Protein AF-A0AAX6FU21-F1 (afdb_monomer_lite)

InterPro domains:
  IPR036388 Winged helix-like DNA-binding domain superfamily [G3DSA:1.10.10.10] (1-69)

Secondary structure (DSSP, 8-state):
-GGGGTSEEEEEEE-TTT--EEEEEEE-TTHHHHS--TTS--SHHHHHHHHSHHHHHHHHGGGTS-TT--GGGGSGGGS--

Radius of gyration: 20.8 Å; chains: 1; bounding box: 55×28×43 Å

Sequence (81 aa):
MLAGHNVLTCRVETGELDGKVERKYGAAPVVKFLAKNQNGDSMAPLFNMALSKAFMDPLYCLKDASPWGDPFRQSPWDKPI

Structure (mmCIF, N/CA/C/O backbone):
data_AF-A0AAX6FU21-F1
#
_entry.id   AF-A0AAX6FU21-F1
#
loop_
_atom_site.group_PDB
_atom_site.id
_atom_site.type_symbol
_atom_site.label_atom_id
_atom_site.label_alt_id
_atom_site.label_comp_id
_atom_site.label_asym_id
_atom_site.label_entity_id
_atom_site.label_seq_id
_atom_site.pdbx_PDB_ins_code
_atom_site.Cartn_x
_atom_site.Cartn_y
_atom_site.Cartn_z
_atom_site.occupancy
_atom_site.B_iso_or_equiv
_atom_site.auth_seq_id
_atom_site.auth_comp_id
_atom_site.auth_asym_id
_atom_site.auth_atom_id
_atom_site.pdbx_PDB_model_num
ATOM 1 N N . MET A 1 1 ? -12.058 -3.650 -4.167 1.00 65.06 1 MET A N 1
ATOM 2 C CA . MET A 1 1 ? -12.172 -3.196 -2.757 1.00 65.06 1 MET A CA 1
ATOM 3 C C . MET A 1 1 ? -11.055 -3.828 -1.939 1.00 65.06 1 MET A C 1
ATOM 5 O O . MET A 1 1 ? -10.913 -5.040 -1.998 1.00 65.06 1 MET A O 1
ATOM 9 N N . LEU A 1 2 ? -10.304 -3.047 -1.155 1.00 78.06 2 LEU A N 1
ATOM 10 C CA . LEU A 1 2 ? -9.214 -3.545 -0.291 1.00 78.06 2 LEU A CA 1
ATOM 11 C C . LEU A 1 2 ? -9.700 -4.522 0.800 1.00 78.06 2 LEU A C 1
ATOM 13 O O . LEU A 1 2 ? -8.993 -5.465 1.148 1.00 78.06 2 LEU A O 1
ATOM 17 N N . ALA A 1 3 ? -10.936 -4.347 1.282 1.00 77.25 3 ALA A N 1
ATOM 18 C CA . ALA A 1 3 ? -11.566 -5.259 2.238 1.00 77.25 3 ALA A CA 1
ATOM 19 C C . ALA A 1 3 ? -11.799 -6.678 1.681 1.00 77.25 3 ALA A C 1
ATOM 21 O O . ALA A 1 3 ? -11.747 -7.638 2.437 1.00 77.25 3 ALA A O 1
ATOM 22 N N . GLY A 1 4 ? -11.981 -6.834 0.363 1.00 82.06 4 GLY A N 1
ATOM 23 C CA . GLY A 1 4 ? -12.104 -8.156 -0.272 1.00 82.06 4 GLY A CA 1
ATOM 24 C C . GLY A 1 4 ? -10.789 -8.944 -0.315 1.00 82.06 4 GLY A C 1
ATOM 25 O O . GLY A 1 4 ? -10.805 -10.150 -0.521 1.00 82.06 4 GLY A O 1
ATOM 26 N N . HIS A 1 5 ? -9.659 -8.269 -0.085 1.00 81.69 5 HIS A N 1
ATOM 27 C CA . HIS 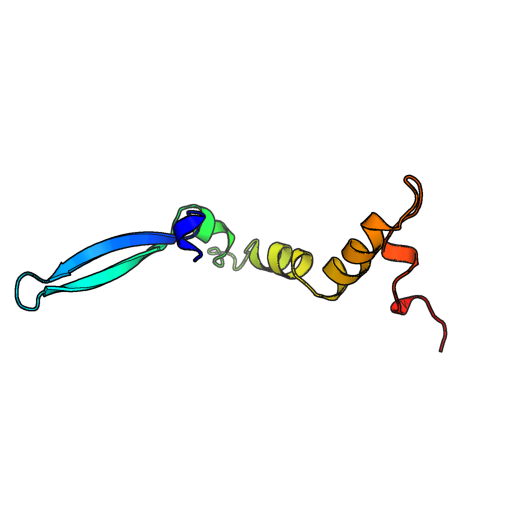A 1 5 ? -8.325 -8.869 -0.007 1.00 81.69 5 HIS A CA 1
ATOM 28 C C . HIS A 1 5 ? -7.786 -8.897 1.431 1.00 81.69 5 HIS A C 1
ATOM 30 O O . HIS A 1 5 ? -6.581 -9.019 1.629 1.00 81.69 5 HIS A O 1
ATOM 36 N N . ASN A 1 6 ? -8.655 -8.734 2.440 1.00 80.06 6 ASN A N 1
ATOM 37 C CA . ASN A 1 6 ? -8.284 -8.652 3.859 1.00 80.06 6 ASN A CA 1
ATOM 38 C C . ASN A 1 6 ? -7.222 -7.584 4.178 1.00 80.06 6 ASN A C 1
ATOM 40 O O . ASN A 1 6 ? -6.548 -7.663 5.203 1.00 80.06 6 ASN A O 1
ATOM 44 N N . VAL A 1 7 ? -7.079 -6.560 3.329 1.00 83.69 7 VAL A N 1
ATOM 45 C CA . VAL A 1 7 ? -6.214 -5.412 3.635 1.00 83.69 7 VAL A CA 1
ATOM 46 C C . VAL A 1 7 ? -6.884 -4.500 4.659 1.00 83.69 7 VAL A C 1
ATOM 48 O O . VAL A 1 7 ? -6.216 -3.882 5.477 1.00 83.69 7 VAL A O 1
ATOM 51 N N . LEU A 1 8 ? -8.216 -4.464 4.671 1.00 86.56 8 LEU A N 1
ATOM 52 C CA . LEU A 1 8 ? -9.020 -3.803 5.693 1.00 86.56 8 LEU A CA 1
ATOM 53 C C . LEU A 1 8 ? -10.025 -4.804 6.255 1.00 86.56 8 LEU A C 1
ATOM 55 O O . LEU A 1 8 ? -10.545 -5.639 5.516 1.00 86.56 8 LEU A O 1
ATOM 59 N N . THR A 1 9 ? -10.336 -4.697 7.541 1.00 86.19 9 THR A N 1
ATOM 60 C CA . THR A 1 9 ? -11.512 -5.362 8.100 1.00 86.19 9 THR A CA 1
ATOM 61 C C . THR A 1 9 ? -12.739 -4.538 7.728 1.00 86.19 9 THR A C 1
ATOM 63 O O . THR A 1 9 ? -12.689 -3.312 7.756 1.00 86.19 9 THR A O 1
ATOM 66 N N . CYS A 1 10 ? -13.834 -5.179 7.327 1.00 86.25 10 CYS A N 1
ATOM 67 C C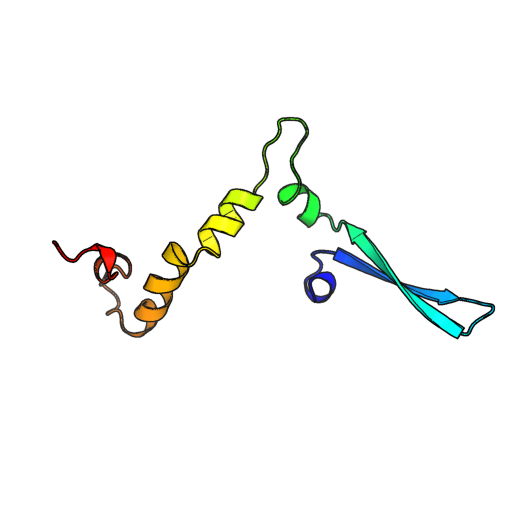A . CYS A 1 10 ? -15.094 -4.499 7.036 1.00 86.25 10 CYS A CA 1
ATOM 68 C C . CYS A 1 10 ? -16.176 -5.077 7.941 1.00 86.25 10 CYS A C 1
ATOM 70 O O . CYS A 1 10 ? -16.364 -6.292 7.984 1.00 86.25 10 CYS A O 1
ATOM 72 N N . ARG A 1 11 ? -16.867 -4.211 8.678 1.00 83.88 11 ARG A N 1
ATOM 73 C CA . ARG A 1 11 ? -18.065 -4.555 9.443 1.00 83.88 11 ARG A CA 1
ATOM 74 C C . ARG A 1 11 ? -19.229 -3.763 8.886 1.00 83.88 11 ARG A C 1
ATOM 76 O O . ARG A 1 11 ? -19.113 -2.559 8.673 1.00 83.88 11 ARG A O 1
ATOM 83 N N . VAL A 1 12 ? -20.325 -4.459 8.625 1.00 85.94 12 VAL A N 1
ATOM 84 C CA . VAL A 1 12 ? -21.565 -3.850 8.160 1.00 85.94 12 VAL A CA 1
ATOM 85 C C . VAL A 1 12 ? -22.469 -3.715 9.373 1.00 85.94 12 VAL A C 1
ATOM 87 O O . VAL A 1 12 ? -22.793 -4.714 10.007 1.00 85.94 12 VAL A O 1
ATOM 90 N N . GLU A 1 13 ? -22.833 -2.488 9.711 1.00 84.19 13 GLU A N 1
ATOM 91 C CA . GLU A 1 13 ? -23.781 -2.185 10.774 1.00 84.19 13 GLU A CA 1
ATOM 92 C C . GLU A 1 13 ? -25.040 -1.600 10.141 1.00 84.19 13 GLU A C 1
ATOM 94 O O . GLU A 1 13 ? -24.968 -0.800 9.208 1.00 84.19 13 GLU A O 1
ATOM 99 N N . THR A 1 14 ? -26.202 -2.033 10.620 1.00 79.75 14 THR A N 1
ATOM 100 C CA . THR A 1 14 ? -27.486 -1.485 10.175 1.00 79.75 14 THR A CA 1
ATOM 101 C C . THR A 1 14 ? -28.006 -0.618 11.307 1.00 79.75 14 THR A C 1
ATOM 103 O O . THR A 1 14 ? -28.179 -1.117 12.416 1.00 79.75 14 THR A O 1
ATOM 106 N N . GLY A 1 15 ? -28.189 0.679 11.056 1.00 72.69 15 GLY A N 1
ATOM 107 C CA . GLY A 1 15 ? -28.698 1.596 12.072 1.00 72.69 15 GLY A CA 1
ATOM 108 C C . GLY A 1 15 ? -30.142 1.253 12.446 1.00 72.69 15 GLY A C 1
ATOM 109 O O . GLY A 1 15 ? -31.006 1.229 11.571 1.00 72.69 15 GLY A O 1
ATOM 110 N N . GLU A 1 16 ? -30.402 1.026 13.737 1.00 66.69 16 GLU A N 1
ATOM 111 C CA . GLU A 1 16 ? -31.711 0.614 14.284 1.00 66.69 16 GLU A CA 1
ATOM 112 C C . GLU A 1 16 ? -32.859 1.600 14.006 1.00 66.69 16 GLU A C 1
ATOM 114 O O . GLU A 1 16 ? -34.019 1.201 14.036 1.00 66.69 16 GLU A O 1
ATOM 119 N N . LEU A 1 17 ? -32.559 2.872 13.716 1.00 67.69 17 LEU A N 1
ATOM 120 C CA . LEU A 1 17 ? -33.564 3.937 13.577 1.00 67.69 17 LEU A CA 1
ATOM 121 C C . LEU A 1 17 ? -33.830 4.397 12.135 1.00 67.69 17 LEU A C 1
ATOM 123 O O . LEU A 1 17 ? -34.888 4.962 11.887 1.00 67.69 17 LEU A O 1
ATOM 127 N N . ASP A 1 18 ? -32.907 4.166 11.195 1.00 67.88 18 ASP A N 1
ATOM 128 C CA . ASP A 1 18 ? -32.955 4.800 9.858 1.00 67.88 18 ASP A CA 1
ATOM 129 C C . ASP A 1 18 ? -32.777 3.799 8.699 1.00 67.88 18 ASP A C 1
ATOM 131 O O . ASP A 1 18 ? -32.718 4.178 7.533 1.00 67.88 18 ASP A O 1
ATOM 135 N N . GLY A 1 19 ? -32.614 2.498 8.994 1.00 71.00 19 GLY A N 1
ATOM 136 C CA . GLY A 1 19 ? -32.388 1.449 7.983 1.00 71.00 19 GLY A CA 1
ATOM 137 C C . GLY A 1 19 ? -31.100 1.624 7.162 1.00 71.00 19 GLY A C 1
ATOM 138 O O . GLY A 1 19 ? -30.823 0.850 6.242 1.00 71.00 19 GLY A O 1
ATOM 139 N N . LYS A 1 20 ? -30.296 2.639 7.486 1.00 73.38 20 LYS A N 1
ATOM 140 C CA . LYS A 1 20 ? -29.074 2.991 6.779 1.00 73.38 20 LYS A CA 1
ATOM 141 C C . LYS A 1 20 ? -27.987 1.974 7.102 1.00 73.38 20 LYS A C 1
ATOM 143 O O . LYS A 1 20 ? -27.622 1.757 8.258 1.00 73.38 20 LYS A O 1
ATOM 148 N N . VAL A 1 21 ? -27.476 1.349 6.047 1.00 79.38 21 VAL A N 1
ATOM 149 C CA . VAL A 1 21 ? -26.373 0.394 6.121 1.00 79.38 21 VAL A CA 1
ATOM 150 C C . VAL A 1 21 ? -25.059 1.169 6.126 1.00 79.38 21 VAL A C 1
ATOM 152 O O . VAL A 1 21 ? -24.683 1.777 5.122 1.00 79.38 21 VAL A O 1
ATOM 155 N N . GLU A 1 22 ? -24.341 1.128 7.242 1.00 81.38 22 GLU A N 1
ATOM 156 C CA . GLU A 1 22 ? -23.015 1.720 7.381 1.00 81.38 22 GLU A CA 1
ATOM 157 C C . GLU A 1 22 ? -21.932 0.641 7.322 1.00 81.38 22 GLU A C 1
ATOM 159 O O . GLU A 1 22 ? -22.047 -0.440 7.899 1.00 81.38 22 GLU A O 1
ATOM 164 N N . ARG A 1 23 ? -20.847 0.923 6.593 1.00 84.69 23 ARG A N 1
ATOM 165 C CA . ARG A 1 23 ? -19.685 0.032 6.493 1.00 84.69 23 ARG A CA 1
ATOM 166 C C . ARG A 1 23 ? -18.521 0.652 7.247 1.00 84.69 23 ARG A C 1
ATOM 168 O O . ARG A 1 23 ? -17.931 1.623 6.779 1.00 84.69 23 ARG A O 1
ATOM 175 N N . LYS A 1 24 ? -18.176 0.076 8.394 1.00 85.12 24 LYS A N 1
ATOM 176 C CA . LYS A 1 24 ? -16.997 0.460 9.172 1.00 85.12 24 LYS A CA 1
ATOM 177 C C . LYS A 1 24 ? -15.786 -0.318 8.678 1.00 85.12 24 LYS A C 1
ATOM 179 O O . LYS A 1 24 ? -15.836 -1.544 8.568 1.00 85.12 24 LYS A O 1
ATOM 184 N N . TYR A 1 25 ? -14.701 0.397 8.393 1.00 86.31 25 TYR A N 1
ATOM 185 C CA . TYR A 1 25 ? -13.431 -0.199 7.991 1.00 86.31 25 TYR A CA 1
ATOM 186 C C . TYR A 1 25 ? -12.418 -0.097 9.128 1.00 86.31 25 TYR A C 1
ATOM 188 O O . TYR A 1 25 ? -12.209 0.982 9.675 1.00 86.31 25 TYR A O 1
ATOM 196 N N . GLY A 1 26 ? -11.789 -1.214 9.477 1.00 85.44 26 GLY A N 1
ATOM 197 C CA . GLY A 1 26 ? -10.684 -1.264 10.427 1.00 85.44 26 GLY A CA 1
ATOM 198 C C . GLY A 1 26 ? -9.382 -1.681 9.752 1.00 85.44 26 GLY A C 1
ATOM 199 O O . GLY A 1 26 ? -9.373 -2.274 8.670 1.00 85.44 26 GLY A O 1
ATOM 200 N N . ALA A 1 27 ? -8.259 -1.386 10.401 1.00 85.31 27 ALA A N 1
ATOM 201 C CA . ALA A 1 27 ? -6.960 -1.864 9.951 1.00 85.31 27 ALA A CA 1
ATOM 202 C C . ALA A 1 27 ? -6.864 -3.384 10.161 1.00 85.31 27 ALA A C 1
ATOM 204 O O . ALA A 1 27 ? -7.028 -3.875 11.278 1.00 85.31 27 ALA A O 1
ATOM 205 N N . ALA A 1 28 ? -6.601 -4.135 9.092 1.00 87.06 28 ALA A N 1
ATOM 206 C CA . ALA A 1 28 ? -6.233 -5.542 9.209 1.00 87.06 28 ALA A CA 1
ATOM 207 C C . ALA A 1 28 ? -4.747 -5.674 9.613 1.00 87.06 28 ALA A C 1
ATOM 209 O O . ALA A 1 28 ? -3.992 -4.709 9.462 1.00 87.06 28 ALA A O 1
ATOM 210 N N . PRO A 1 29 ? -4.276 -6.851 10.072 1.00 82.88 29 PRO A N 1
ATOM 211 C CA . PRO A 1 29 ? -2.885 -7.036 10.501 1.00 82.88 29 PRO A CA 1
ATOM 212 C C . PRO A 1 29 ? -1.841 -6.618 9.452 1.00 82.88 29 PRO A C 1
ATOM 214 O O . PRO A 1 29 ? -0.780 -6.109 9.808 1.00 82.88 29 PRO A O 1
ATOM 217 N N . VAL A 1 30 ? -2.161 -6.760 8.160 1.00 82.62 30 VAL A N 1
ATOM 218 C CA . VAL A 1 30 ? -1.273 -6.377 7.050 1.00 82.62 30 VAL A CA 1
ATOM 219 C C . VAL A 1 30 ? -1.032 -4.863 6.958 1.00 82.62 30 VAL A C 1
ATOM 221 O O . VAL A 1 30 ? 0.028 -4.433 6.510 1.00 82.62 30 VAL A O 1
ATOM 224 N N . VAL A 1 31 ? -1.959 -4.038 7.459 1.00 83.31 31 VAL A N 1
ATOM 225 C CA . VAL A 1 31 ? -1.821 -2.570 7.480 1.00 83.31 31 VAL A CA 1
ATOM 226 C C . VAL A 1 31 ? -0.639 -2.135 8.342 1.00 83.31 31 VAL A C 1
ATOM 228 O O . VAL A 1 31 ? -0.035 -1.106 8.055 1.00 83.31 31 VAL A O 1
ATOM 231 N N . LYS A 1 32 ? -0.236 -2.939 9.337 1.00 84.81 32 LYS A N 1
ATOM 232 C CA . LYS A 1 32 ? 0.945 -2.670 10.171 1.00 84.81 32 LYS A CA 1
ATOM 233 C C . LYS A 1 32 ? 2.232 -2.537 9.349 1.00 84.81 32 LYS A C 1
ATOM 235 O O . LYS A 1 32 ? 3.123 -1.802 9.751 1.00 84.81 32 LYS A O 1
ATOM 240 N N . PHE A 1 33 ? 2.320 -3.227 8.212 1.00 83.00 33 PHE A N 1
A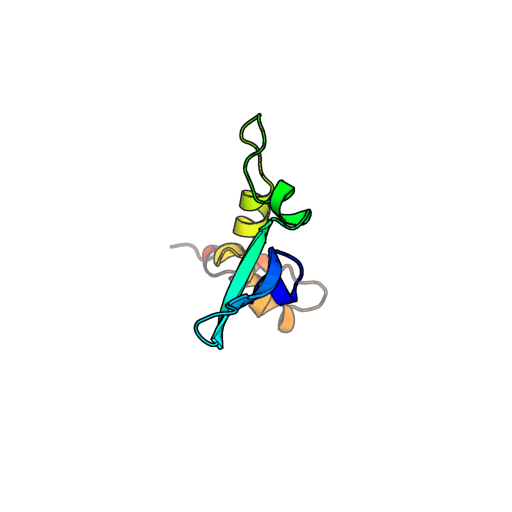TOM 241 C CA . PHE A 1 33 ? 3.475 -3.162 7.312 1.00 83.00 33 PHE A CA 1
ATOM 242 C C . PHE A 1 33 ? 3.373 -2.028 6.289 1.00 83.00 33 PHE A C 1
ATOM 244 O O . PHE A 1 33 ? 4.377 -1.648 5.698 1.00 83.00 33 PHE A O 1
ATOM 251 N N . LEU A 1 34 ? 2.171 -1.493 6.068 1.00 81.62 34 LEU A N 1
ATOM 252 C CA . LEU A 1 34 ? 1.926 -0.376 5.155 1.00 81.62 34 LEU A CA 1
ATOM 253 C C . LEU A 1 34 ? 2.021 0.975 5.880 1.00 81.62 34 LEU A C 1
ATOM 255 O O . LEU A 1 34 ? 2.460 1.966 5.297 1.00 81.62 34 LEU A O 1
ATOM 259 N N . ALA A 1 35 ? 1.657 1.021 7.160 1.00 84.81 35 ALA A N 1
ATOM 260 C CA . ALA A 1 35 ? 1.815 2.193 8.010 1.00 84.81 35 ALA A CA 1
ATOM 261 C C . ALA A 1 35 ? 3.268 2.353 8.485 1.00 84.81 35 ALA A C 1
ATOM 263 O O . ALA A 1 35 ? 3.999 1.374 8.627 1.00 84.81 35 ALA A O 1
ATOM 264 N N . LYS A 1 36 ? 3.680 3.597 8.752 1.00 84.56 36 LYS A N 1
ATOM 265 C CA . LY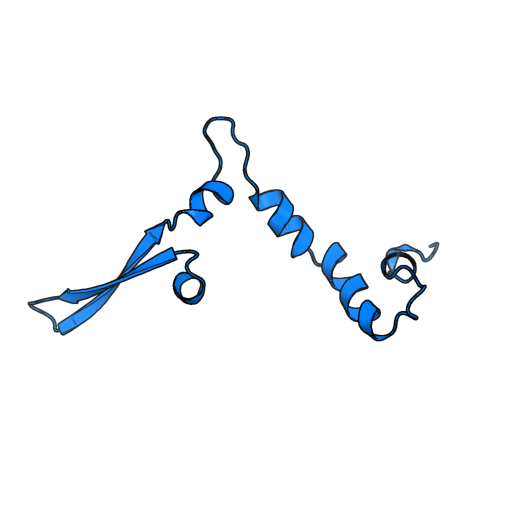S A 1 36 ? 4.979 3.874 9.376 1.00 84.56 36 LYS A CA 1
ATOM 266 C C . LYS A 1 36 ? 5.004 3.299 10.793 1.00 84.56 36 LYS A C 1
ATOM 268 O O . LYS A 1 36 ? 4.081 3.534 11.573 1.00 84.56 36 LYS A O 1
ATOM 273 N N . ASN A 1 37 ? 6.053 2.552 11.113 1.00 83.19 37 ASN A N 1
ATOM 274 C CA . ASN A 1 37 ? 6.326 2.083 12.464 1.00 83.19 37 ASN A CA 1
ATOM 275 C C . ASN A 1 37 ? 6.854 3.243 13.342 1.00 83.19 37 ASN A C 1
ATOM 277 O O . ASN A 1 37 ? 7.006 4.375 12.880 1.00 83.19 37 ASN A O 1
ATOM 281 N N . GLN A 1 38 ? 7.147 2.965 14.616 1.00 82.62 38 GLN A N 1
ATOM 282 C CA . GLN A 1 38 ? 7.666 3.966 15.565 1.00 82.62 38 GLN A CA 1
ATOM 283 C C . GLN A 1 38 ? 9.014 4.574 15.139 1.00 82.62 38 GLN A C 1
ATOM 285 O O . GLN A 1 38 ? 9.322 5.698 15.519 1.00 82.62 38 GLN A O 1
ATOM 290 N N . ASN A 1 39 ? 9.777 3.857 14.314 1.00 82.12 39 ASN A N 1
ATOM 291 C CA . ASN A 1 39 ? 11.059 4.296 13.769 1.00 82.12 39 ASN A CA 1
ATOM 292 C C . ASN A 1 39 ? 10.899 5.040 12.428 1.00 82.12 39 ASN A C 1
ATOM 294 O O . ASN A 1 39 ? 11.878 5.519 11.867 1.00 82.12 39 ASN A O 1
ATOM 298 N N . GLY A 1 40 ? 9.670 5.161 11.913 1.00 81.94 40 GLY A N 1
ATOM 299 C CA . GLY 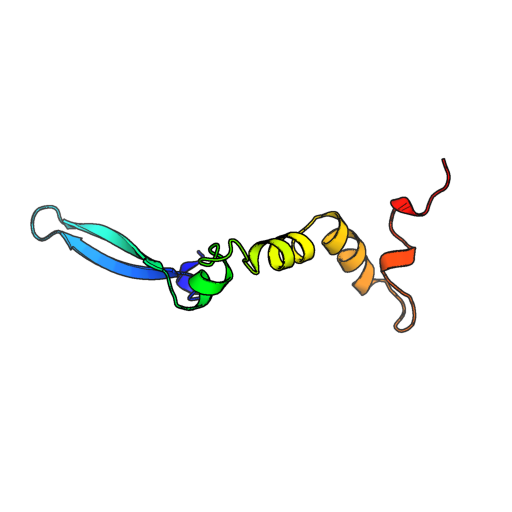A 1 40 ? 9.363 5.794 10.633 1.00 81.94 40 GLY A CA 1
ATOM 300 C C . GLY A 1 40 ? 9.438 4.866 9.415 1.00 81.94 40 GLY A C 1
ATOM 301 O O . GLY A 1 40 ? 9.086 5.309 8.318 1.00 81.94 40 GLY A O 1
ATOM 302 N N . ASP A 1 41 ? 9.820 3.598 9.589 1.00 83.50 41 ASP A N 1
ATOM 303 C CA . ASP A 1 41 ? 9.945 2.620 8.503 1.00 83.50 41 ASP A CA 1
ATOM 304 C C . ASP A 1 41 ? 8.593 2.007 8.128 1.00 83.50 41 ASP A C 1
ATOM 306 O O . ASP A 1 41 ? 7.699 1.835 8.958 1.00 83.50 41 ASP A O 1
ATOM 310 N N . SER A 1 42 ? 8.448 1.627 6.863 1.00 88.56 42 SER A N 1
ATOM 311 C CA . SER A 1 42 ? 7.280 0.927 6.326 1.00 88.56 42 SER A CA 1
ATOM 312 C C . SER A 1 42 ? 7.702 0.102 5.109 1.00 88.56 42 SER A C 1
ATOM 314 O O . SER A 1 42 ? 8.702 0.412 4.466 1.00 88.56 42 SER A O 1
ATOM 316 N N . MET A 1 43 ? 6.929 -0.925 4.754 1.00 84.75 43 MET A N 1
ATOM 317 C CA . MET A 1 43 ? 7.063 -1.642 3.480 1.00 84.75 43 MET A CA 1
ATOM 318 C C . MET A 1 43 ? 6.351 -0.926 2.322 1.00 84.75 43 MET A C 1
ATOM 320 O O . MET A 1 43 ? 6.464 -1.353 1.174 1.00 84.75 43 MET A O 1
ATOM 324 N N . ALA A 1 44 ? 5.645 0.178 2.586 1.00 85.62 44 ALA A N 1
ATOM 325 C CA . ALA A 1 44 ? 5.006 0.999 1.558 1.00 85.62 44 ALA A CA 1
ATOM 326 C C . ALA A 1 44 ? 5.944 1.404 0.397 1.00 85.62 44 ALA A C 1
ATOM 328 O O . ALA A 1 44 ? 5.494 1.333 -0.746 1.00 85.62 44 ALA A O 1
ATOM 329 N N . PRO A 1 45 ? 7.232 1.754 0.611 1.00 86.81 45 PRO A N 1
ATOM 330 C CA . PRO A 1 45 ? 8.154 2.053 -0.485 1.00 86.81 45 PRO A CA 1
ATOM 331 C C . PRO A 1 45 ? 8.403 0.854 -1.407 1.00 86.81 45 PRO A C 1
ATOM 333 O O . PRO A 1 45 ? 8.494 1.032 -2.618 1.00 86.81 45 PRO A O 1
ATOM 336 N N . LEU A 1 46 ? 8.454 -0.366 -0.859 1.00 85.00 46 LEU A N 1
ATOM 337 C CA . LEU A 1 46 ? 8.646 -1.590 -1.641 1.00 85.00 46 LEU A CA 1
ATOM 338 C C . LEU A 1 46 ? 7.428 -1.875 -2.526 1.00 85.00 46 LEU A C 1
ATOM 340 O O . LEU A 1 46 ? 7.573 -2.153 -3.714 1.00 85.00 46 LEU A O 1
ATOM 344 N N . PHE A 1 47 ? 6.223 -1.742 -1.966 1.00 84.88 47 PHE A N 1
ATOM 345 C CA . PHE A 1 47 ? 4.985 -1.837 -2.742 1.00 84.88 47 PHE A CA 1
ATOM 346 C C . PHE A 1 47 ? 4.902 -0.746 -3.811 1.00 84.88 47 PHE A C 1
ATOM 348 O O . PHE A 1 47 ? 4.515 -1.026 -4.941 1.00 84.88 47 PHE A O 1
ATOM 355 N N . ASN A 1 48 ? 5.304 0.482 -3.484 1.00 85.44 48 ASN A N 1
ATOM 356 C CA . ASN A 1 48 ? 5.324 1.584 -4.438 1.00 85.44 48 ASN A CA 1
ATOM 357 C C . ASN A 1 48 ? 6.326 1.343 -5.577 1.00 85.44 48 ASN A C 1
ATOM 359 O O . ASN A 1 48 ? 6.020 1.645 -6.723 1.00 85.44 48 ASN A O 1
ATOM 363 N N . MET A 1 49 ? 7.492 0.758 -5.287 1.00 87.56 49 MET A N 1
ATOM 364 C CA . MET A 1 49 ? 8.460 0.342 -6.305 1.00 87.56 49 MET A CA 1
ATOM 365 C C . MET A 1 49 ? 7.866 -0.731 -7.222 1.00 87.56 49 MET A C 1
ATOM 367 O O . MET A 1 49 ? 7.899 -0.566 -8.439 1.00 87.56 49 MET A O 1
ATOM 371 N N . ALA A 1 50 ? 7.270 -1.781 -6.648 1.00 85.56 50 ALA A N 1
ATOM 372 C CA . ALA A 1 50 ? 6.666 -2.882 -7.399 1.00 85.56 50 ALA A CA 1
ATOM 373 C C . ALA A 1 50 ? 5.478 -2.436 -8.270 1.00 85.56 50 ALA A C 1
ATOM 375 O O . ALA A 1 50 ? 5.248 -2.999 -9.334 1.00 85.56 50 ALA A O 1
ATOM 376 N N . LEU A 1 51 ? 4.733 -1.417 -7.834 1.00 85.69 51 LEU A N 1
ATOM 377 C CA . LEU A 1 51 ? 3.609 -0.839 -8.577 1.00 85.69 51 LEU A CA 1
ATOM 378 C C . LEU A 1 51 ? 4.012 0.360 -9.448 1.00 85.69 51 LEU A C 1
ATOM 380 O O . LEU A 1 51 ? 3.171 0.909 -10.162 1.00 85.69 51 LEU A O 1
ATOM 384 N N . SER A 1 52 ? 5.275 0.792 -9.396 1.00 87.19 52 SER A N 1
ATOM 385 C CA . SER A 1 52 ? 5.746 1.933 -10.174 1.00 87.19 52 SER A CA 1
ATOM 386 C C . SER A 1 52 ? 5.684 1.620 -11.664 1.00 87.19 52 SER A C 1
ATOM 388 O O . SER A 1 52 ? 5.973 0.506 -12.105 1.00 87.19 52 SER A O 1
ATOM 390 N N . LYS A 1 53 ? 5.359 2.636 -12.467 1.00 82.81 53 LYS A N 1
ATOM 391 C CA . LYS A 1 53 ? 5.327 2.504 -13.925 1.00 82.81 53 LYS A CA 1
ATOM 392 C C . LYS A 1 53 ? 6.664 1.999 -14.481 1.00 82.81 53 LYS A C 1
ATOM 394 O O . LYS A 1 53 ? 6.671 1.120 -15.328 1.00 82.81 53 LYS A O 1
ATOM 399 N N . ALA A 1 54 ? 7.781 2.491 -13.946 1.00 83.81 54 ALA A N 1
ATOM 400 C CA . ALA A 1 54 ? 9.119 2.076 -14.363 1.00 83.81 54 ALA A CA 1
ATOM 401 C C . ALA A 1 54 ? 9.390 0.579 -14.130 1.00 83.81 54 ALA A C 1
ATOM 403 O O . ALA A 1 54 ? 10.080 -0.042 -14.930 1.00 83.81 54 ALA A O 1
ATOM 404 N N . PHE A 1 55 ? 8.836 -0.004 -13.063 1.00 82.94 55 PHE A N 1
ATOM 405 C CA . PHE A 1 55 ? 8.969 -1.433 -12.783 1.00 82.94 55 PHE A CA 1
ATOM 406 C C . PHE A 1 55 ? 7.961 -2.279 -13.571 1.00 82.94 55 PHE A C 1
ATOM 408 O O . PHE A 1 55 ? 8.294 -3.363 -14.037 1.00 82.94 55 PHE A O 1
ATOM 415 N N . MET A 1 56 ? 6.738 -1.778 -13.751 1.00 83.94 56 MET A N 1
ATOM 416 C CA . MET A 1 56 ? 5.672 -2.495 -14.455 1.00 83.94 56 MET A CA 1
ATOM 417 C C . MET A 1 56 ? 5.839 -2.484 -15.978 1.00 83.94 56 MET A C 1
ATOM 419 O O . MET A 1 56 ? 5.507 -3.476 -16.620 1.00 83.94 56 MET A O 1
ATOM 423 N N . ASP A 1 57 ? 6.360 -1.404 -16.567 1.00 81.44 57 ASP A N 1
ATOM 424 C CA . ASP A 1 57 ? 6.503 -1.249 -18.023 1.00 81.44 57 ASP A CA 1
ATOM 425 C C . ASP A 1 57 ? 7.331 -2.391 -18.666 1.00 81.44 57 ASP A C 1
ATOM 427 O O . ASP A 1 57 ? 6.839 -3.010 -19.610 1.00 81.44 57 ASP A O 1
ATOM 431 N N . PRO A 1 58 ? 8.518 -2.769 -18.145 1.00 79.69 58 PRO A N 1
ATOM 432 C CA . PRO A 1 58 ? 9.279 -3.918 -18.647 1.00 79.69 58 PRO A CA 1
ATOM 433 C C . PRO A 1 58 ? 8.577 -5.268 -18.447 1.00 79.69 58 PRO A C 1
ATOM 435 O O . PRO A 1 58 ? 8.760 -6.186 -19.245 1.00 79.69 58 PRO A O 1
ATOM 438 N N . LEU A 1 59 ? 7.751 -5.406 -17.401 1.00 76.31 59 LEU A N 1
ATOM 439 C CA . LEU A 1 59 ? 7.008 -6.642 -17.133 1.00 76.31 59 LEU A CA 1
ATOM 440 C C . LEU A 1 59 ? 5.919 -6.911 -18.179 1.00 76.31 59 LEU A C 1
ATOM 442 O O . LEU A 1 59 ? 5.539 -8.065 -18.365 1.00 76.31 59 LEU A O 1
ATOM 446 N N . TYR A 1 60 ? 5.442 -5.894 -18.906 1.00 71.88 60 TYR A N 1
ATOM 447 C CA . TYR A 1 60 ? 4.543 -6.119 -20.044 1.00 71.88 60 TYR A CA 1
ATOM 448 C C . TYR A 1 60 ? 5.249 -6.830 -21.198 1.00 71.88 60 TYR A C 1
ATOM 450 O O . TYR A 1 60 ? 4.663 -7.723 -21.809 1.00 71.88 60 TYR A O 1
ATOM 458 N N . CYS A 1 61 ? 6.519 -6.503 -21.433 1.00 72.50 61 CYS A N 1
ATOM 459 C CA . CYS A 1 61 ? 7.352 -7.158 -22.438 1.00 72.50 61 CYS A CA 1
ATOM 460 C C . CYS A 1 61 ? 7.811 -8.560 -22.005 1.00 72.50 61 CYS A C 1
ATOM 462 O O . CYS A 1 61 ? 8.374 -9.287 -22.816 1.00 72.50 61 CYS A O 1
ATOM 464 N N . LEU A 1 62 ? 7.560 -8.978 -20.755 1.00 73.69 62 LEU A N 1
ATOM 465 C CA . LEU A 1 62 ? 7.933 -10.308 -20.258 1.00 73.69 62 LEU A CA 1
ATOM 466 C C . LEU A 1 62 ? 7.246 -11.437 -21.038 1.00 73.69 62 LEU A C 1
ATOM 468 O O . LEU A 1 62 ? 7.809 -12.518 -21.165 1.00 73.69 62 LEU A O 1
ATOM 472 N N . LYS A 1 63 ? 6.044 -11.196 -21.578 1.00 67.69 63 LYS A N 1
ATOM 473 C CA . LYS A 1 63 ? 5.343 -12.180 -22.422 1.00 67.69 63 LYS A CA 1
ATOM 474 C C . LYS A 1 63 ? 6.052 -12.426 -23.754 1.00 67.69 63 LYS A C 1
ATOM 476 O O . LYS A 1 63 ? 5.981 -13.536 -24.270 1.00 67.69 63 LYS A O 1
ATOM 481 N N . ASP A 1 64 ? 6.722 -11.402 -24.271 1.00 71.25 64 ASP A N 1
ATOM 482 C CA . ASP A 1 64 ? 7.438 -11.432 -25.549 1.00 71.25 64 ASP A CA 1
ATOM 483 C C . ASP A 1 64 ? 8.938 -11.707 -25.357 1.00 71.25 64 ASP A C 1
ATOM 485 O O . ASP A 1 64 ? 9.674 -11.947 -26.318 1.00 71.25 64 ASP A O 1
ATOM 489 N N . ALA A 1 65 ? 9.410 -11.692 -24.108 1.00 64.56 65 ALA A N 1
ATOM 490 C CA . ALA A 1 65 ? 10.769 -12.050 -23.766 1.00 64.56 65 ALA A CA 1
ATOM 491 C C . ALA A 1 65 ? 10.970 -13.557 -23.977 1.00 64.56 65 ALA A C 1
ATOM 493 O O . ALA A 1 65 ? 10.296 -14.399 -23.384 1.00 64.56 65 ALA A O 1
ATOM 494 N N . SER A 1 66 ? 11.945 -13.898 -24.824 1.00 63.00 66 SER A N 1
ATOM 495 C CA . SER A 1 66 ? 12.521 -15.244 -24.872 1.00 63.00 66 SER A CA 1
ATOM 496 C C . SER A 1 66 ? 12.874 -15.701 -23.444 1.00 63.00 66 SER A C 1
ATOM 498 O O . SER A 1 66 ? 13.315 -14.858 -22.661 1.00 63.00 66 SER A O 1
ATOM 500 N N . PRO A 1 67 ? 12.769 -17.001 -23.092 1.00 63.78 67 PRO A N 1
ATOM 501 C CA . PRO A 1 67 ? 13.048 -17.519 -21.742 1.00 63.78 67 PRO A CA 1
ATOM 502 C C . PRO A 1 67 ? 14.421 -17.151 -21.149 1.00 63.78 67 PRO A C 1
ATOM 504 O O . PRO A 1 67 ? 14.664 -17.386 -19.970 1.00 63.78 67 PRO A O 1
ATOM 507 N N . TRP A 1 68 ? 15.318 -16.598 -21.966 1.00 61.19 68 TRP A N 1
ATOM 508 C CA . TRP A 1 68 ? 16.686 -16.218 -21.626 1.00 61.19 68 TRP A CA 1
ATOM 509 C C . TRP A 1 68 ? 16.970 -14.708 -21.759 1.00 61.19 68 TRP A C 1
ATOM 511 O O . TRP A 1 68 ? 18.123 -14.300 -21.656 1.00 61.19 68 TRP A O 1
ATOM 521 N N . GLY A 1 69 ? 15.962 -13.874 -22.043 1.00 60.94 69 GLY A N 1
ATOM 522 C CA . GLY A 1 69 ? 16.125 -12.431 -22.243 1.00 60.94 69 GLY A CA 1
ATOM 523 C C . GLY A 1 69 ? 15.694 -11.610 -21.028 1.00 60.94 69 GLY A C 1
ATOM 524 O O . GLY A 1 69 ? 14.531 -11.665 -20.638 1.00 60.94 69 GLY A O 1
ATOM 525 N N . ASP A 1 70 ? 16.601 -10.802 -20.469 1.00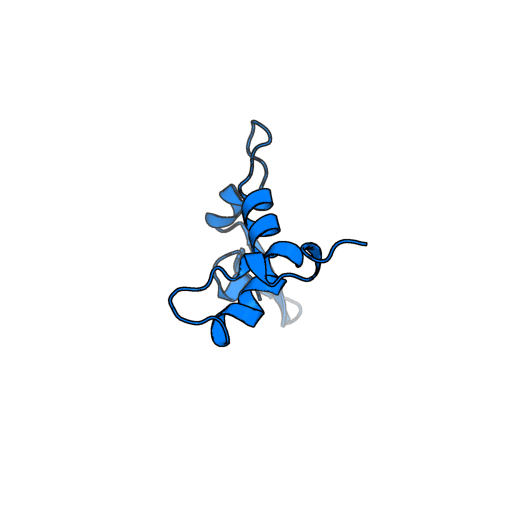 62.84 70 ASP A N 1
ATOM 526 C CA . ASP A 1 70 ? 16.268 -9.869 -19.387 1.00 62.84 70 ASP A CA 1
ATOM 527 C C . ASP A 1 70 ? 15.248 -8.813 -19.860 1.00 62.84 70 ASP A C 1
ATOM 529 O O . ASP A 1 70 ? 15.547 -8.030 -20.772 1.00 62.84 70 ASP A O 1
ATOM 533 N N . PRO A 1 71 ? 14.066 -8.713 -19.223 1.00 57.38 71 PRO A N 1
ATOM 534 C CA . PRO A 1 71 ? 13.013 -7.779 -19.629 1.00 57.38 71 PRO A CA 1
ATOM 535 C C . PRO A 1 71 ? 13.417 -6.308 -19.431 1.00 57.38 71 PRO A C 1
ATOM 537 O O . PRO A 1 71 ? 12.895 -5.423 -20.104 1.00 57.38 71 PRO A O 1
ATOM 540 N N . PHE A 1 72 ? 14.388 -6.030 -18.554 1.00 59.34 72 PHE A N 1
ATOM 541 C CA . PHE A 1 72 ? 14.855 -4.673 -18.252 1.00 59.34 72 PHE A CA 1
ATOM 542 C C . PHE A 1 72 ? 15.689 -4.036 -19.375 1.00 59.34 72 PHE A C 1
ATOM 544 O O . PHE A 1 72 ? 15.686 -2.813 -19.513 1.00 59.34 72 PHE A O 1
ATOM 551 N N . ARG A 1 73 ? 16.334 -4.852 -20.219 1.00 59.38 73 ARG A N 1
ATOM 552 C CA . ARG A 1 73 ? 17.259 -4.404 -21.278 1.00 59.38 73 ARG A CA 1
ATOM 553 C C . ARG A 1 73 ? 16.566 -3.887 -22.545 1.00 59.38 73 ARG A C 1
ATOM 555 O O . ARG A 1 73 ? 17.206 -3.358 -23.443 1.00 59.38 73 ARG A O 1
ATOM 562 N N . GLN A 1 74 ? 15.253 -4.083 -22.661 1.00 58.84 74 GLN A N 1
ATOM 563 C CA . GLN A 1 74 ? 14.458 -3.605 -23.803 1.00 58.84 74 GLN A CA 1
ATOM 564 C C . GLN A 1 74 ? 13.640 -2.351 -23.462 1.00 58.84 74 GLN A C 1
ATOM 566 O O . GLN A 1 74 ? 12.839 -1.891 -24.277 1.00 58.84 74 GLN A O 1
ATOM 571 N N . SER A 1 75 ? 13.804 -1.802 -22.253 1.00 54.28 75 SER A N 1
ATOM 572 C CA . SER A 1 75 ? 13.025 -0.649 -21.816 1.00 54.28 75 SER A CA 1
ATOM 573 C C . SER A 1 75 ? 13.423 0.626 -22.591 1.00 54.28 75 SER A C 1
ATOM 575 O O . SER A 1 75 ? 14.578 0.770 -22.995 1.00 54.28 75 SER A O 1
ATOM 577 N N . PRO A 1 76 ? 12.496 1.580 -22.817 1.00 54.34 76 PRO A N 1
ATOM 578 C CA . PRO A 1 76 ? 12.740 2.781 -23.633 1.00 54.34 76 PRO A CA 1
ATOM 579 C C . PRO A 1 76 ? 13.887 3.684 -23.152 1.00 54.34 76 PRO A C 1
ATOM 581 O O . PRO A 1 76 ? 14.274 4.602 -23.868 1.00 54.34 76 PRO A O 1
ATOM 584 N N . TRP A 1 77 ? 14.404 3.436 -21.949 1.00 55.34 77 TRP A N 1
ATOM 585 C CA . TRP A 1 77 ? 15.468 4.193 -21.298 1.00 55.34 77 TRP A CA 1
ATOM 586 C C . TRP A 1 77 ? 16.880 3.806 -21.764 1.00 55.34 77 TRP A C 1
ATOM 588 O O . TRP A 1 77 ? 17.816 4.545 -21.485 1.00 55.34 77 TRP A O 1
ATOM 598 N N . ASP A 1 78 ? 17.035 2.698 -22.498 1.00 56.19 78 ASP A N 1
ATOM 599 C CA . ASP A 1 78 ? 18.327 2.215 -23.022 1.00 56.19 78 ASP A CA 1
ATOM 600 C C . ASP A 1 78 ? 18.703 2.807 -24.399 1.00 56.19 78 ASP A C 1
ATOM 602 O O . ASP A 1 78 ? 19.703 2.415 -25.005 1.00 56.19 78 ASP A O 1
ATOM 606 N N . LYS A 1 79 ? 17.918 3.755 -24.937 1.00 51.81 79 LYS A N 1
ATOM 607 C CA . LYS A 1 79 ? 18.254 4.425 -26.204 1.00 51.81 79 LYS A CA 1
ATOM 608 C C . LYS A 1 79 ? 19.138 5.652 -25.935 1.00 51.81 79 LYS A C 1
ATOM 610 O O . LYS A 1 79 ? 18.686 6.545 -25.217 1.00 51.81 79 LYS A O 1
ATOM 615 N N . PRO A 1 80 ? 20.360 5.734 -26.499 1.00 52.22 80 PRO A N 1
ATOM 616 C CA . PRO A 1 80 ? 21.154 6.952 -26.416 1.00 52.22 80 PRO A CA 1
ATOM 617 C C . PRO A 1 80 ? 20.444 8.081 -27.178 1.00 52.22 80 PRO A C 1
ATOM 619 O O . PRO A 1 80 ? 19.830 7.834 -28.219 1.00 52.22 80 PRO A O 1
ATOM 622 N N . ILE A 1 81 ? 20.505 9.280 -26.594 1.00 54.38 81 ILE A N 1
ATOM 623 C CA . ILE A 1 81 ? 19.925 10.541 -27.090 1.00 54.38 81 ILE A CA 1
ATOM 624 C C . ILE A 1 81 ? 20.515 10.894 -28.457 1.00 54.38 81 ILE A C 1
ATOM 626 O O . ILE A 1 81 ? 21.754 10.773 -28.595 1.00 54.38 81 ILE A O 1
#

pLDDT: mean 76.3, std 10.85, range [51.81, 88.56]

Organism: Iris pallida (NCBI:txid29817)

Foldseek 3Di:
DCCVVQQWPWDWDQDPPPRDIDIDTHGGPVVCQCDQDPVRDHCVVVVCCCPPCLNVVLVVCVVVDDPPDDSNCPDPVVDDD